Protein AF-A0ABD0P569-F1 (afdb_monomer)

Organism: Cirrhinus mrigala (NCBI:txid683832)

Secondary structure (DSSP, 8-state):
-HHHHHHHHHHHTT-----SSHHHHHHHHHHHHHHHHTHHHHHHHHHHHHHHS-S-GGGG---SS---HHHHHHHHHHHHHHHHHHHHTT--HHHHHHHHHHHHHIIIIITGGG-

Foldseek 3Di:
DLVLLLLLLCVLQVNDDDQPDPSSVVLNVLLVVVCVVCVVVLLVCLVVLVVPDDPASLVVLDDPPDDDVVVLSPSSNSLSSNSNVCVVVVHDCVNSSSSSVSSCCCCCPVVVVVD

Sequence (115 aa):
TLLLAEDYISFCSGIQQTPPSESAEAMRYLAKEMEQQHRTKFRSLSKEFLDTCGSDPSKELVGDGKMNWGRVVSIFTFTGVLASELLSRGDNSECSRRLAETIADYLGGEKQDWL

Mean predicted aligned error: 4.5 Å

Radius of gyration: 13.17 Å; Cα contacts (8 Å, |Δi|>4): 96; chains: 1; bounding box: 33×31×32 Å

Solvent-accessible surface area (backbone atoms only — not comparable to full-atom values): 6525 Å² total; per-residue (Å²): 97,41,73,52,36,48,49,44,36,41,45,47,63,68,52,88,71,81,63,92,41,72,69,42,45,51,47,54,50,54,19,49,53,54,37,64,78,41,43,72,58,52,57,49,48,39,51,54,46,63,74,66,35,69,102,59,63,55,83,73,74,74,76,98,76,83,84,52,71,68,56,53,38,48,52,52,28,49,50,23,52,38,38,35,50,39,50,74,73,71,51,62,74,63,60,53,48,49,46,16,49,42,52,21,47,47,48,61,54,82,35,38,96,78,107

pLDDT: mean 88.16, std 9.93, range [62.12, 98.44]

Nearest PDB structures (foldseek):
  6fbx-assembly1_A  TM=9.673E-01  e=3.210E-13  Danio rerio
  6h1n-assembly1_A  TM=9.175E-01  e=1.777E-12  Danio rerio
  4g35-assembly1_A  TM=8.307E-01  e=2.975E-03  Mus musculus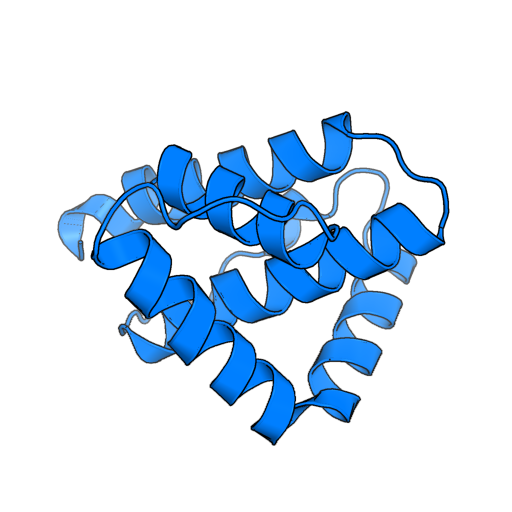
  6u63-assembly3_C  TM=7.304E-01  e=1.398E-03  Homo sapiens
  5tzp-assembly1_A  TM=7.621E-01  e=9.956E-03  Fowlpox virus strain NVSL

Structure (mmCIF, N/CA/C/O backbone):
data_AF-A0ABD0P569-F1
#
_entry.id   AF-A0ABD0P569-F1
#
loop_
_atom_site.group_PDB
_atom_site.id
_atom_site.type_symbol
_atom_site.label_atom_id
_atom_site.label_alt_id
_atom_site.label_comp_id
_atom_site.label_asym_id
_atom_site.label_entity_id
_atom_site.label_seq_id
_atom_site.pdbx_PDB_ins_code
_atom_site.Cartn_x
_atom_site.Cartn_y
_atom_site.Cartn_z
_atom_site.occupancy
_atom_site.B_iso_or_equiv
_atom_site.auth_seq_id
_atom_site.auth_comp_id
_atom_site.auth_asym_id
_atom_site.auth_atom_id
_atom_site.pdbx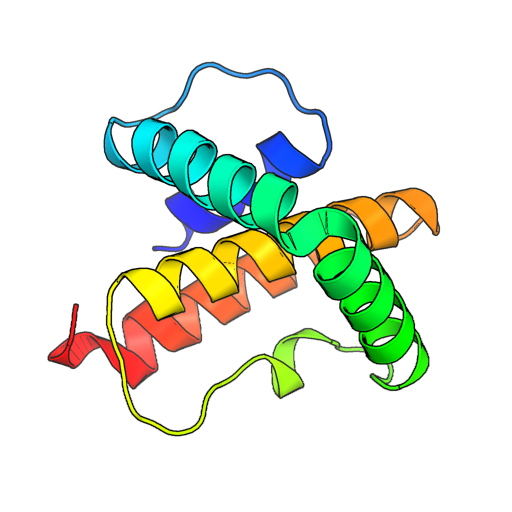_PDB_model_num
ATOM 1 N N . THR A 1 1 ? -10.398 5.554 3.016 1.00 89.94 1 THR A N 1
ATOM 2 C CA . THR A 1 1 ? -9.305 4.717 2.478 1.00 89.94 1 THR A CA 1
ATOM 3 C C . THR A 1 1 ? -8.383 5.474 1.540 1.00 89.94 1 THR A C 1
ATOM 5 O O . THR A 1 1 ? -7.193 5.484 1.812 1.00 89.94 1 THR A O 1
ATOM 8 N N . LEU A 1 2 ? -8.895 6.158 0.506 1.00 94.62 2 LEU A N 1
ATOM 9 C CA . LEU A 1 2 ? -8.065 6.886 -0.469 1.00 94.62 2 LEU A CA 1
ATOM 10 C C . LEU A 1 2 ? -7.064 7.869 0.164 1.00 94.62 2 LEU A C 1
ATOM 12 O O . LEU A 1 2 ? -5.867 7.718 -0.044 1.00 94.62 2 LEU A O 1
ATOM 16 N N . LEU A 1 3 ? -7.527 8.775 1.034 1.00 95.75 3 LEU A N 1
ATOM 17 C CA . LEU A 1 3 ? -6.655 9.749 1.716 1.00 95.75 3 LEU A CA 1
ATOM 18 C C . LEU A 1 3 ? -5.519 9.095 2.524 1.00 95.75 3 LEU A C 1
ATOM 20 O O . LEU A 1 3 ? -4.430 9.649 2.634 1.00 95.75 3 LEU A O 1
ATOM 24 N N . LEU A 1 4 ? -5.763 7.909 3.091 1.00 96.50 4 LEU A N 1
ATOM 25 C CA . LEU A 1 4 ? -4.750 7.161 3.836 1.00 96.50 4 LEU A CA 1
ATOM 26 C C . LEU A 1 4 ? -3.690 6.568 2.894 1.00 96.50 4 LEU A C 1
ATOM 28 O O . LEU A 1 4 ? -2.506 6.563 3.224 1.00 96.50 4 LEU A O 1
ATOM 32 N N . ALA A 1 5 ? -4.109 6.074 1.726 1.00 95.31 5 ALA A N 1
ATOM 33 C CA . ALA A 1 5 ? -3.209 5.548 0.704 1.00 95.31 5 ALA A CA 1
ATOM 34 C C . ALA A 1 5 ? -2.356 6.659 0.077 1.00 95.31 5 ALA A C 1
ATOM 36 O O . ALA A 1 5 ? -1.139 6.510 -0.018 1.00 95.31 5 ALA A O 1
ATOM 37 N N . GLU A 1 6 ? -2.968 7.794 -0.271 1.00 95.19 6 GLU A N 1
ATOM 38 C CA . GLU A 1 6 ? -2.263 8.974 -0.788 1.00 95.19 6 GLU A CA 1
ATOM 39 C C . GLU A 1 6 ? -1.229 9.503 0.210 1.00 95.19 6 GLU A C 1
ATOM 41 O O . GLU A 1 6 ? -0.093 9.798 -0.175 1.00 95.19 6 GLU A O 1
ATOM 46 N N . ASP A 1 7 ? -1.589 9.575 1.496 1.00 96.75 7 ASP A N 1
ATOM 47 C CA . ASP A 1 7 ? -0.662 9.975 2.551 1.00 96.75 7 ASP A CA 1
ATOM 48 C C . ASP A 1 7 ? 0.549 9.039 2.634 1.00 96.75 7 ASP A C 1
ATOM 50 O O . ASP A 1 7 ? 1.696 9.493 2.609 1.00 96.75 7 ASP A O 1
ATOM 54 N N . TYR A 1 8 ? 0.306 7.727 2.698 1.00 96.69 8 TYR A N 1
ATOM 55 C CA . TYR A 1 8 ? 1.379 6.751 2.860 1.00 96.69 8 TYR A CA 1
ATOM 56 C C . TYR A 1 8 ? 2.302 6.682 1.634 1.00 96.69 8 TYR A C 1
ATOM 58 O O . TYR A 1 8 ? 3.523 6.569 1.777 1.00 96.69 8 TYR A O 1
ATOM 66 N N . ILE A 1 9 ? 1.746 6.796 0.425 1.00 94.50 9 ILE A N 1
ATOM 67 C CA . ILE A 1 9 ? 2.515 6.842 -0.825 1.00 94.50 9 ILE A CA 1
ATOM 68 C C . ILE A 1 9 ? 3.356 8.122 -0.897 1.00 94.50 9 ILE A C 1
ATOM 70 O O . ILE A 1 9 ? 4.543 8.058 -1.230 1.00 94.50 9 ILE A O 1
ATOM 74 N N . SER A 1 10 ? 2.786 9.270 -0.521 1.00 93.50 10 SER A N 1
AT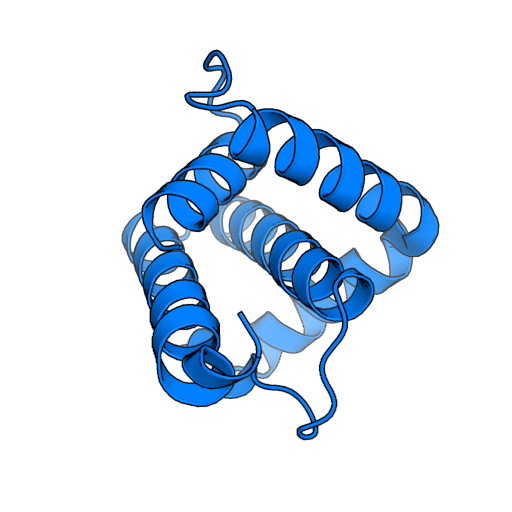OM 75 C CA . SER A 1 10 ? 3.511 10.546 -0.439 1.00 93.50 10 SER A CA 1
ATOM 76 C C . SER A 1 10 ? 4.681 10.454 0.540 1.00 93.50 10 SER A C 1
ATOM 78 O O . SER A 1 10 ? 5.812 10.819 0.208 1.00 93.50 10 SER A O 1
ATOM 80 N N . PHE A 1 11 ? 4.437 9.877 1.718 1.00 95.00 11 PHE A N 1
ATOM 81 C CA . PHE A 1 11 ? 5.460 9.614 2.725 1.00 95.00 11 PHE A CA 1
ATOM 82 C C . PHE A 1 11 ? 6.584 8.705 2.192 1.00 95.00 11 PHE A C 1
ATOM 84 O O . PHE A 1 11 ? 7.763 9.029 2.339 1.00 95.00 11 PHE A O 1
ATOM 91 N N . CYS A 1 12 ? 6.249 7.605 1.506 1.00 94.06 12 CYS A N 1
ATOM 92 C CA . CYS A 1 12 ? 7.234 6.707 0.884 1.00 94.06 12 CYS A CA 1
ATOM 93 C C . CYS A 1 12 ? 8.004 7.347 -0.283 1.00 94.06 12 CYS A C 1
ATOM 95 O O . CYS A 1 12 ? 9.124 6.935 -0.587 1.00 94.06 12 CYS A O 1
ATOM 97 N N . SER A 1 13 ? 7.434 8.376 -0.906 1.00 89.69 13 SER A N 1
ATOM 98 C CA . SER A 1 13 ? 8.068 9.155 -1.976 1.00 89.69 13 SER A CA 1
ATOM 99 C C . SER A 1 13 ? 9.015 10.243 -1.447 1.00 89.69 13 SER A C 1
ATOM 101 O O . SER A 1 13 ? 9.610 10.979 -2.229 1.00 89.69 13 SER A O 1
ATOM 103 N N . GLY A 1 14 ? 9.177 10.355 -0.122 1.00 88.31 14 GLY A N 1
ATOM 104 C CA . GLY A 1 14 ? 10.083 11.311 0.520 1.00 88.31 14 GLY A CA 1
ATOM 105 C C . GLY A 1 14 ? 9.450 12.659 0.871 1.00 88.31 14 GLY A C 1
ATOM 106 O O . GLY A 1 14 ? 10.164 13.557 1.320 1.00 88.31 14 GLY A O 1
ATOM 107 N N . ILE A 1 15 ? 8.131 12.816 0.713 1.00 89.19 15 ILE A N 1
ATOM 108 C CA . ILE A 1 15 ? 7.422 14.032 1.126 1.00 89.19 15 ILE A CA 1
ATOM 109 C C . ILE A 1 15 ? 7.349 14.062 2.655 1.00 89.19 15 ILE A C 1
ATOM 111 O O . ILE A 1 15 ? 6.742 13.197 3.291 1.00 89.19 15 ILE A O 1
ATOM 115 N N . GLN A 1 16 ? 7.971 15.077 3.253 1.00 89.06 16 GLN A N 1
ATOM 116 C CA . GLN A 1 16 ? 7.935 15.288 4.696 1.00 89.06 16 GLN A CA 1
ATOM 117 C C . GLN A 1 16 ? 6.735 16.159 5.070 1.00 89.06 16 GLN A C 1
ATOM 119 O O . GLN A 1 16 ? 6.733 17.365 4.844 1.00 89.06 16 GLN A O 1
ATOM 124 N N . GLN A 1 17 ? 5.721 15.534 5.663 1.00 90.31 17 GLN A N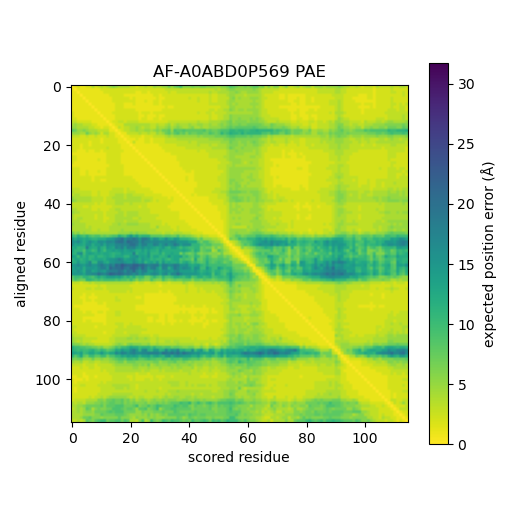 1
ATOM 125 C CA . GLN A 1 17 ? 4.541 16.206 6.205 1.00 90.31 17 GLN A CA 1
ATOM 126 C C . GLN A 1 17 ? 4.100 15.533 7.506 1.00 90.31 17 GLN A C 1
ATOM 128 O O . GLN A 1 17 ? 4.276 14.319 7.673 1.00 90.31 17 GLN A O 1
ATOM 133 N N . THR A 1 18 ? 3.512 16.301 8.424 1.00 94.50 18 THR A N 1
ATOM 134 C CA . THR A 1 18 ? 2.878 15.748 9.628 1.00 94.50 18 THR A CA 1
ATOM 135 C C . THR A 1 18 ? 1.750 14.793 9.228 1.00 94.50 18 THR A C 1
ATOM 137 O O . THR A 1 18 ? 1.039 15.099 8.266 1.00 94.50 18 THR A O 1
ATOM 140 N N . PRO A 1 19 ? 1.568 13.648 9.913 1.00 96.38 19 PRO A N 1
ATOM 141 C CA . PRO A 1 19 ? 0.449 12.761 9.625 1.00 96.38 19 PRO A CA 1
ATOM 142 C C . PRO A 1 19 ? -0.888 13.518 9.721 1.00 96.38 19 PRO A C 1
ATOM 144 O O . PRO A 1 19 ? -1.120 14.204 10.717 1.00 96.38 19 PRO A O 1
ATOM 147 N N . PRO A 1 20 ? -1.772 13.421 8.715 1.00 96.38 20 PRO A N 1
ATOM 148 C CA . PRO A 1 20 ? -3.045 14.145 8.702 1.00 96.38 20 PRO A CA 1
ATOM 149 C C . PRO A 1 20 ? -4.099 13.548 9.650 1.00 96.38 20 PRO A C 1
ATOM 151 O O . PRO A 1 20 ? -5.162 14.134 9.836 1.00 96.38 20 PRO A O 1
ATOM 154 N N . SER A 1 21 ? -3.844 12.365 10.217 1.00 97.69 21 SER A N 1
ATOM 155 C CA . SER A 1 21 ? -4.722 11.677 11.169 1.00 97.69 21 SER A CA 1
ATOM 156 C C . SER A 1 21 ? -3.947 10.636 11.982 1.00 97.69 21 SER A C 1
ATOM 158 O O . SER A 1 21 ? -2.868 10.205 11.572 1.00 97.69 21 SER A O 1
ATOM 160 N N . GLU A 1 22 ? -4.534 10.172 13.086 1.00 97.94 22 GLU A N 1
ATOM 161 C CA . GLU A 1 22 ? -4.005 9.063 13.895 1.00 97.94 22 GLU A CA 1
ATOM 162 C C . GLU A 1 22 ? -3.850 7.774 13.069 1.00 97.94 22 GLU A C 1
ATOM 164 O O . GLU A 1 22 ? -2.834 7.088 13.147 1.00 97.94 22 GLU A O 1
ATOM 169 N N . SER A 1 23 ? -4.813 7.470 12.190 1.00 97.38 23 SER A N 1
ATOM 170 C CA . SER A 1 23 ? -4.724 6.306 11.300 1.00 97.38 23 SER A CA 1
ATOM 171 C C . SER A 1 23 ? -3.557 6.412 10.315 1.00 97.38 23 SER A C 1
ATOM 173 O O . SER A 1 23 ? -2.923 5.403 10.008 1.00 97.38 23 SER A O 1
ATOM 175 N N . ALA A 1 24 ? -3.251 7.621 9.833 1.00 97.69 24 ALA A N 1
ATOM 176 C CA . ALA A 1 24 ? -2.095 7.864 8.973 1.00 97.69 24 ALA A CA 1
ATOM 177 C C . ALA A 1 24 ? -0.777 7.667 9.724 1.00 97.69 24 ALA A C 1
ATOM 179 O O . ALA A 1 24 ? 0.133 7.021 9.207 1.00 97.69 24 ALA A O 1
ATOM 180 N N . GLU A 1 25 ? -0.687 8.150 10.962 1.00 98.12 25 GLU A N 1
ATOM 181 C CA . GLU A 1 25 ? 0.472 7.912 11.822 1.00 98.12 25 GLU A CA 1
ATOM 182 C C . GLU A 1 25 ? 0.693 6.412 12.072 1.00 98.12 25 GLU A C 1
ATOM 184 O O . GLU A 1 25 ? 1.786 5.896 11.820 1.00 98.12 25 GLU A O 1
ATOM 189 N N . ALA A 1 26 ? -0.362 5.694 12.468 1.00 98.25 26 ALA A N 1
ATOM 190 C CA . ALA A 1 26 ? -0.309 4.257 12.709 1.00 98.25 26 ALA A CA 1
ATOM 191 C C . ALA A 1 26 ? 0.097 3.474 11.452 1.00 98.25 26 ALA A C 1
ATOM 193 O O . ALA A 1 26 ? 0.960 2.597 11.519 1.00 98.25 26 ALA A O 1
ATOM 194 N N . MET A 1 27 ? -0.475 3.809 10.289 1.00 98.12 27 MET A N 1
ATOM 195 C CA . MET A 1 27 ? -0.139 3.140 9.032 1.00 98.12 27 MET A CA 1
ATOM 196 C C . MET A 1 27 ? 1.315 3.392 8.629 1.00 98.12 27 MET A C 1
ATOM 198 O O . MET A 1 27 ? 2.018 2.447 8.273 1.00 98.12 27 MET A O 1
ATOM 202 N N . ARG A 1 28 ? 1.802 4.639 8.738 1.00 98.06 28 ARG A N 1
ATOM 203 C CA . ARG A 1 28 ? 3.210 4.966 8.466 1.00 98.06 28 ARG A CA 1
ATOM 204 C C . ARG A 1 28 ? 4.157 4.142 9.331 1.00 98.06 28 ARG A C 1
ATOM 206 O O . ARG A 1 28 ? 5.141 3.622 8.809 1.00 98.06 28 ARG A O 1
ATOM 213 N N . TYR A 1 29 ? 3.851 4.008 10.620 1.00 98.19 29 TYR A N 1
ATOM 214 C CA . TYR A 1 29 ? 4.649 3.225 11.557 1.00 98.19 29 TYR A CA 1
ATOM 215 C C . TYR A 1 29 ? 4.626 1.726 11.223 1.00 98.19 29 TYR A C 1
ATOM 217 O O . TYR A 1 29 ? 5.669 1.146 10.921 1.00 98.19 29 TYR A O 1
ATOM 225 N N . LEU A 1 30 ? 3.439 1.111 11.210 1.00 98.44 30 LEU A N 1
ATOM 226 C CA . LEU A 1 30 ? 3.272 -0.338 11.046 1.00 98.44 30 LEU A CA 1
ATOM 227 C C . LEU A 1 30 ? 3.780 -0.830 9.689 1.00 98.44 30 LEU A C 1
ATOM 229 O O . LEU A 1 30 ? 4.437 -1.868 9.597 1.00 98.44 30 LEU A O 1
ATOM 233 N N . ALA A 1 31 ? 3.506 -0.080 8.621 1.00 97.81 31 ALA A N 1
ATOM 234 C CA . ALA A 1 31 ? 3.919 -0.481 7.287 1.00 97.81 31 ALA A CA 1
ATOM 235 C C . ALA A 1 31 ? 5.440 -0.361 7.094 1.00 97.81 31 ALA A C 1
ATOM 237 O O . ALA A 1 31 ? 6.023 -1.213 6.416 1.00 97.81 31 ALA A O 1
ATOM 238 N N . LYS A 1 32 ? 6.101 0.623 7.730 1.00 97.62 32 LYS A N 1
ATOM 239 C CA . LYS A 1 32 ? 7.572 0.729 7.738 1.00 97.62 32 LYS A CA 1
ATOM 240 C C . LYS A 1 32 ? 8.235 -0.309 8.625 1.00 97.62 32 LYS A C 1
ATOM 242 O O . LYS A 1 32 ? 9.280 -0.832 8.244 1.00 97.62 32 LYS A O 1
ATOM 247 N N . GLU A 1 33 ? 7.632 -0.643 9.760 1.00 98.25 33 GLU A N 1
ATOM 248 C CA . GLU A 1 33 ? 8.096 -1.747 10.597 1.00 98.25 33 GLU A CA 1
ATOM 249 C C . GLU A 1 33 ? 8.076 -3.066 9.807 1.00 98.25 33 GLU A C 1
ATOM 251 O O . GLU A 1 33 ? 9.089 -3.766 9.730 1.00 98.25 33 GLU A O 1
ATOM 256 N N . MET A 1 34 ? 6.963 -3.364 9.129 1.00 98.00 34 MET A N 1
ATOM 257 C CA . MET A 1 34 ? 6.843 -4.547 8.275 1.00 98.00 34 MET A CA 1
ATOM 258 C C . MET A 1 34 ? 7.835 -4.522 7.100 1.00 98.00 34 MET A C 1
ATOM 260 O O . MET A 1 34 ? 8.464 -5.541 6.799 1.00 98.00 34 MET A O 1
ATOM 264 N N . GLU A 1 35 ? 8.022 -3.363 6.454 1.00 97.44 35 GLU A N 1
ATOM 265 C CA . GLU A 1 35 ? 9.039 -3.191 5.410 1.00 97.44 35 GLU A CA 1
ATOM 266 C C . GLU A 1 35 ? 10.429 -3.531 5.952 1.00 97.44 35 GLU A C 1
ATOM 268 O O . GLU A 1 35 ? 11.171 -4.279 5.324 1.00 97.44 35 GLU A O 1
ATOM 273 N N . GLN A 1 36 ? 10.781 -3.023 7.134 1.00 97.44 36 GLN A N 1
ATOM 274 C CA . GLN A 1 36 ? 12.088 -3.235 7.745 1.00 97.44 36 GLN A CA 1
ATOM 275 C C . GLN A 1 36 ? 12.334 -4.714 8.070 1.00 97.44 36 GLN A C 1
ATOM 277 O O . GLN A 1 36 ? 13.421 -5.224 7.788 1.00 97.44 36 GLN A O 1
ATOM 282 N N . GLN A 1 37 ? 11.326 -5.419 8.590 1.00 97.19 37 GLN A N 1
ATOM 283 C CA . GLN A 1 37 ? 11.404 -6.853 8.900 1.00 97.19 37 GLN A CA 1
ATOM 284 C C . GLN A 1 37 ? 11.613 -7.727 7.651 1.00 97.19 37 GLN A C 1
ATOM 286 O O . GLN A 1 37 ? 12.208 -8.807 7.728 1.00 97.19 37 GLN A O 1
ATOM 291 N N . HIS A 1 38 ? 11.141 -7.280 6.484 1.00 95.31 38 HIS A N 1
ATOM 292 C CA . HIS A 1 38 ? 11.155 -8.064 5.245 1.00 95.31 38 HIS A CA 1
ATOM 293 C C . HIS A 1 38 ? 11.759 -7.312 4.049 1.00 95.31 38 HIS A C 1
ATOM 295 O O . HIS A 1 38 ? 11.441 -7.609 2.895 1.00 95.31 38 HIS A O 1
ATOM 301 N N . ARG A 1 39 ? 12.685 -6.381 4.309 1.00 94.25 39 ARG A N 1
ATOM 302 C CA . ARG A 1 39 ? 13.174 -5.387 3.336 1.00 94.25 39 ARG A CA 1
ATOM 303 C C . ARG A 1 39 ? 13.642 -5.987 2.016 1.00 94.25 39 ARG A C 1
ATOM 305 O O . ARG A 1 39 ? 13.245 -5.534 0.945 1.00 94.25 39 ARG A O 1
ATOM 312 N N . THR A 1 40 ? 14.475 -7.023 2.081 1.00 95.19 40 THR A N 1
ATOM 313 C CA . THR A 1 40 ? 15.016 -7.683 0.883 1.00 95.19 40 THR A CA 1
ATOM 314 C C . THR A 1 40 ? 13.917 -8.348 0.058 1.00 95.19 40 THR A C 1
ATOM 316 O O . THR A 1 40 ? 13.960 -8.281 -1.167 1.00 95.19 40 THR A O 1
ATOM 319 N N . LYS A 1 41 ? 12.912 -8.947 0.714 1.00 94.62 41 LYS A N 1
ATOM 320 C CA . LYS A 1 41 ? 11.792 -9.612 0.035 1.00 94.62 41 LYS A CA 1
ATOM 321 C C . LYS A 1 41 ? 10.914 -8.595 -0.679 1.00 94.62 41 LYS A C 1
ATOM 323 O O . LYS A 1 41 ? 10.696 -8.747 -1.873 1.00 94.62 41 LYS A O 1
ATOM 328 N N . PHE A 1 42 ? 10.486 -7.537 0.011 1.00 94.50 42 PHE A N 1
ATOM 329 C CA . PHE A 1 42 ? 9.663 -6.494 -0.605 1.00 94.50 42 PHE A CA 1
ATOM 330 C C . PHE A 1 42 ? 10.368 -5.819 -1.781 1.00 94.50 42 PHE A C 1
ATOM 332 O O . PHE A 1 42 ? 9.751 -5.633 -2.822 1.00 94.50 42 PHE A O 1
ATOM 339 N N . ARG A 1 43 ? 11.670 -5.529 -1.657 1.00 93.94 43 ARG A N 1
ATOM 340 C CA . ARG A 1 43 ? 12.456 -4.952 -2.756 1.00 93.94 43 ARG A CA 1
ATOM 341 C C . ARG A 1 43 ? 12.606 -5.898 -3.950 1.00 93.94 43 ARG A C 1
ATOM 343 O O . ARG A 1 43 ? 12.643 -5.445 -5.088 1.00 93.94 43 ARG A O 1
ATOM 350 N N . SER A 1 44 ? 12.766 -7.198 -3.704 1.00 94.31 44 SER A N 1
ATOM 351 C CA . SER A 1 44 ? 12.832 -8.187 -4.786 1.00 94.31 44 SER A CA 1
ATOM 352 C C . SER A 1 44 ? 11.486 -8.289 -5.497 1.00 94.31 44 SER A C 1
ATOM 354 O O . SER A 1 44 ? 11.437 -8.182 -6.718 1.00 94.31 44 SER A O 1
ATOM 356 N N . LEU A 1 45 ? 10.404 -8.415 -4.721 1.00 92.38 45 LEU A N 1
ATOM 357 C CA . LEU A 1 45 ? 9.040 -8.502 -5.232 1.00 92.38 45 LEU A CA 1
ATOM 358 C C . LEU A 1 45 ? 8.650 -7.253 -6.017 1.00 92.38 45 LEU A C 1
ATOM 360 O O . LEU A 1 45 ? 8.044 -7.385 -7.066 1.00 92.38 45 LEU A O 1
ATOM 364 N N . SER A 1 46 ? 9.010 -6.050 -5.559 1.00 91.69 46 SER A N 1
ATOM 365 C CA . SER A 1 46 ? 8.646 -4.816 -6.263 1.00 91.69 46 SER A CA 1
ATOM 366 C C . SER A 1 46 ? 9.302 -4.735 -7.637 1.00 91.69 46 SER A C 1
ATOM 368 O O . SER A 1 46 ? 8.664 -4.323 -8.597 1.00 91.69 46 SER A O 1
ATOM 370 N N . LYS A 1 47 ? 10.564 -5.160 -7.751 1.00 91.19 47 LYS A N 1
ATOM 371 C CA . LYS A 1 47 ? 11.270 -5.202 -9.034 1.00 91.19 47 LYS A CA 1
ATOM 372 C C . LYS A 1 47 ? 10.666 -6.233 -9.971 1.00 91.19 47 LYS A C 1
ATOM 374 O O . LYS A 1 47 ? 10.290 -5.876 -11.075 1.00 91.19 47 LYS A O 1
ATOM 379 N N . GLU A 1 48 ? 10.518 -7.471 -9.502 1.00 90.44 48 GLU A N 1
ATOM 380 C CA . GLU A 1 48 ? 9.913 -8.555 -10.282 1.00 90.44 48 GLU A CA 1
ATOM 381 C C . GLU A 1 48 ? 8.500 -8.187 -10.746 1.00 90.44 48 GLU A C 1
ATOM 383 O O . GLU A 1 48 ? 8.151 -8.383 -11.908 1.00 90.44 48 GLU A O 1
ATOM 388 N N . PHE A 1 49 ? 7.712 -7.580 -9.859 1.00 88.19 49 PHE A N 1
ATOM 389 C CA . PHE A 1 49 ? 6.366 -7.120 -10.158 1.00 88.19 49 PHE A CA 1
ATOM 390 C C . PHE A 1 49 ? 6.350 -6.033 -11.226 1.00 88.19 49 PHE A C 1
ATOM 392 O O . PHE A 1 49 ? 5.570 -6.144 -12.157 1.00 88.19 49 PHE A O 1
ATOM 399 N N . LEU A 1 50 ? 7.212 -5.015 -11.138 1.00 86.12 50 LEU A N 1
ATOM 400 C CA . LEU A 1 50 ? 7.292 -3.957 -12.153 1.00 86.12 50 LEU A CA 1
ATOM 401 C C . LEU A 1 50 ? 7.891 -4.431 -13.481 1.00 86.12 50 LEU A C 1
ATOM 403 O O . LEU A 1 50 ? 7.616 -3.832 -14.514 1.00 86.12 50 LEU A O 1
ATOM 407 N N . ASP A 1 51 ? 8.717 -5.473 -13.461 1.00 86.31 51 ASP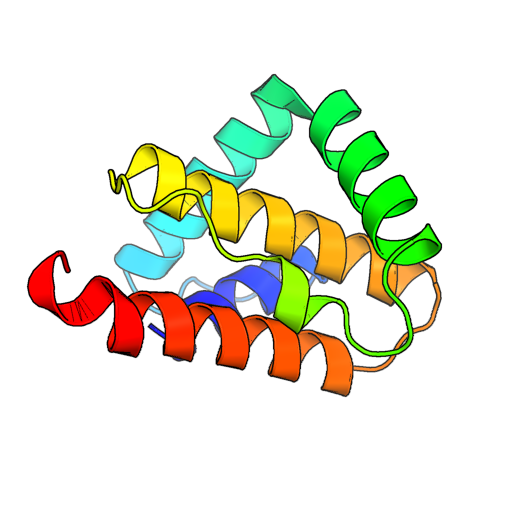 A N 1
ATOM 408 C CA . ASP A 1 51 ? 9.299 -6.054 -14.672 1.00 86.31 51 ASP A CA 1
ATOM 409 C C . ASP A 1 51 ? 8.307 -7.008 -15.375 1.00 86.31 51 ASP A C 1
ATOM 411 O O . ASP A 1 51 ? 8.413 -7.232 -16.580 1.00 86.31 51 ASP A O 1
ATOM 415 N N . THR A 1 52 ? 7.337 -7.556 -14.630 1.00 82.44 52 THR A N 1
ATOM 416 C CA . THR A 1 52 ? 6.324 -8.508 -15.127 1.00 82.44 52 THR A CA 1
ATOM 417 C C . THR A 1 52 ? 4.984 -7.841 -15.431 1.00 82.44 52 THR A C 1
ATOM 419 O O . THR A 1 52 ? 4.323 -8.189 -16.410 1.00 82.44 52 THR A O 1
ATOM 422 N N . CYS A 1 53 ? 4.563 -6.886 -14.601 1.00 69.81 53 CYS A N 1
ATOM 423 C CA . CYS A 1 53 ? 3.382 -6.083 -14.865 1.00 69.81 53 CYS A CA 1
ATOM 424 C C . CYS A 1 53 ? 3.647 -5.243 -16.108 1.00 69.81 53 CYS A C 1
ATOM 426 O O . CYS A 1 53 ? 4.686 -4.601 -16.230 1.00 69.81 53 CYS A O 1
ATOM 428 N N . GLY A 1 54 ? 2.695 -5.248 -17.039 1.00 64.50 54 GLY A N 1
ATOM 429 C CA . GLY A 1 54 ? 2.716 -4.329 -18.171 1.00 64.50 54 GLY A CA 1
ATOM 430 C C . GLY A 1 54 ? 2.546 -2.874 -17.716 1.00 64.50 54 GLY A C 1
ATOM 431 O O . GLY A 1 54 ? 2.980 -2.456 -16.650 1.00 64.50 54 GLY A O 1
ATOM 432 N N . SER A 1 55 ? 1.837 -2.070 -18.499 1.00 65.06 55 SER A N 1
ATOM 433 C CA . SER A 1 55 ? 1.691 -0.633 -18.227 1.00 65.06 55 SER A CA 1
ATOM 434 C C . SER A 1 55 ? 0.885 -0.264 -16.968 1.00 65.06 55 SER A C 1
ATOM 436 O O . SER A 1 55 ? 0.702 0.924 -16.717 1.00 65.06 55 SER A O 1
ATOM 438 N N . ASP A 1 56 ? 0.322 -1.228 -16.231 1.00 65.19 56 ASP A N 1
ATOM 439 C CA . ASP A 1 56 ? -0.576 -0.951 -15.103 1.00 65.19 56 ASP A CA 1
ATOM 440 C C . ASP A 1 56 ? -0.428 -1.971 -13.955 1.00 65.19 56 ASP A C 1
ATOM 442 O O . ASP A 1 56 ? -1.149 -2.973 -13.915 1.00 65.19 56 ASP A O 1
ATOM 446 N N . PRO A 1 57 ? 0.511 -1.735 -13.019 1.00 63.88 57 PRO A N 1
ATOM 447 C CA . PRO A 1 57 ? 0.789 -2.633 -11.898 1.00 63.88 57 PRO A CA 1
ATOM 448 C C . PRO A 1 57 ? -0.367 -2.743 -10.896 1.00 63.88 57 PRO A C 1
ATOM 450 O O . PRO A 1 57 ? -0.371 -3.610 -10.032 1.00 63.88 57 PRO A O 1
ATOM 453 N N . SER A 1 58 ? -1.363 -1.864 -10.961 1.00 63.59 58 SER A N 1
ATOM 454 C CA . SER A 1 58 ? -2.406 -1.818 -9.944 1.00 63.59 58 SER A CA 1
ATOM 455 C C . SER A 1 58 ? -3.409 -2.983 -10.058 1.00 63.59 58 SER A C 1
ATOM 457 O O . SER A 1 58 ? -3.957 -3.448 -9.062 1.00 63.59 58 SER A O 1
ATOM 459 N N . LYS A 1 59 ? -3.570 -3.552 -11.256 1.00 62.12 59 LYS A N 1
ATOM 460 C CA . LYS A 1 59 ? -4.537 -4.629 -11.538 1.00 62.12 59 LYS A CA 1
ATOM 461 C C . LYS A 1 59 ? -4.203 -5.977 -10.898 1.00 62.12 59 LYS A C 1
ATOM 463 O O . LYS A 1 59 ? -5.095 -6.799 -10.724 1.00 62.12 59 LYS A O 1
ATOM 468 N N . GLU A 1 60 ? -2.943 -6.195 -10.537 1.00 66.62 60 GLU A N 1
ATOM 469 C CA . GLU A 1 60 ? -2.437 -7.474 -10.019 1.00 66.62 60 GLU A CA 1
ATOM 470 C C . GLU A 1 60 ? -2.276 -7.468 -8.482 1.00 66.62 60 GLU A C 1
ATOM 472 O O . GLU A 1 60 ? -1.802 -8.436 -7.892 1.00 66.62 60 GLU A O 1
ATOM 477 N N . LEU A 1 61 ? -2.654 -6.377 -7.799 1.00 66.12 61 LEU A N 1
ATOM 478 C CA . LEU A 1 61 ? -2.354 -6.159 -6.374 1.00 66.12 61 LEU A CA 1
ATOM 479 C C . LEU A 1 61 ? -3.346 -6.838 -5.394 1.00 66.12 61 LEU A C 1
ATOM 481 O O . LEU A 1 61 ? -3.261 -6.637 -4.180 1.00 66.12 61 LEU A O 1
ATOM 485 N N . VAL A 1 62 ? -4.302 -7.625 -5.898 1.00 65.69 62 VAL A N 1
ATOM 486 C CA . VAL A 1 62 ? -5.459 -8.136 -5.139 1.00 65.69 62 VAL A CA 1
ATOM 487 C C . VAL A 1 62 ? -5.237 -9.571 -4.625 1.00 65.69 62 VAL A C 1
ATOM 489 O O . VAL A 1 62 ? -4.706 -10.430 -5.321 1.00 65.69 62 VAL A O 1
ATOM 492 N N . GLY A 1 63 ? -5.627 -9.840 -3.370 1.00 65.50 63 GLY A N 1
ATOM 493 C CA . GLY A 1 63 ? -5.315 -11.086 -2.649 1.00 65.50 63 GLY A CA 1
ATOM 494 C C . GLY A 1 63 ? -6.368 -12.207 -2.724 1.00 65.50 63 GLY A C 1
ATOM 495 O O . GLY A 1 63 ? -7.494 -12.012 -3.165 1.00 65.50 63 GLY A O 1
ATOM 496 N N . ASP A 1 64 ? -6.017 -13.380 -2.179 1.00 68.62 64 ASP A N 1
ATOM 497 C CA . ASP A 1 64 ? -6.765 -14.663 -2.218 1.00 68.62 64 ASP A CA 1
ATOM 498 C C . ASP A 1 64 ? -8.151 -14.709 -1.515 1.00 68.62 64 ASP A C 1
ATOM 500 O O . ASP A 1 64 ? -8.726 -15.783 -1.328 1.00 68.62 64 ASP A O 1
ATOM 504 N N . GLY A 1 65 ? -8.686 -13.567 -1.076 1.00 66.38 65 GLY A N 1
AT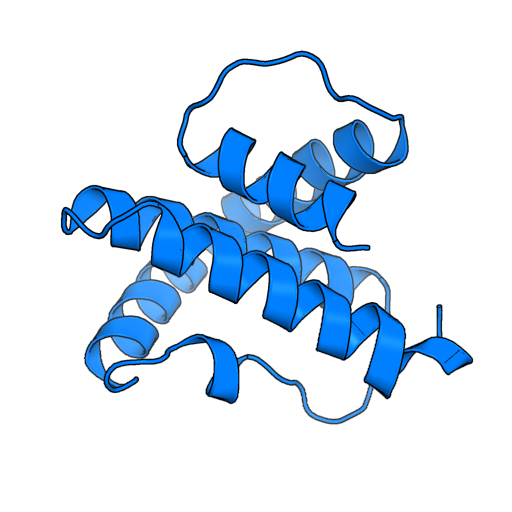OM 505 C CA . GLY A 1 65 ? -10.006 -13.460 -0.449 1.00 66.38 65 GLY A CA 1
ATOM 506 C C . GLY A 1 65 ? -10.035 -13.455 1.084 1.00 66.38 65 GLY A C 1
ATOM 507 O O . GLY A 1 65 ? -10.981 -12.893 1.639 1.00 66.38 65 GLY A O 1
ATOM 508 N N . LYS A 1 66 ? -9.020 -13.975 1.794 1.00 77.88 66 LYS A N 1
ATOM 509 C CA . LYS A 1 66 ? -8.951 -13.865 3.270 1.00 77.88 66 LYS A CA 1
ATOM 510 C C . LYS A 1 66 ? -8.401 -12.501 3.690 1.00 77.88 66 LYS A C 1
ATOM 512 O O . LYS A 1 66 ? -7.380 -12.064 3.163 1.00 77.88 66 LYS A O 1
ATOM 517 N N . MET A 1 67 ? -9.020 -11.846 4.673 1.00 84.12 67 MET A N 1
ATOM 518 C CA . MET A 1 67 ? -8.593 -10.516 5.121 1.00 84.12 67 MET A CA 1
ATOM 519 C C . MET A 1 67 ? -8.344 -10.457 6.632 1.00 84.12 67 MET A C 1
ATOM 521 O O . MET A 1 67 ? -9.067 -11.054 7.427 1.00 84.12 67 MET A O 1
ATOM 525 N N . ASN A 1 68 ? -7.269 -9.766 7.010 1.00 90.00 68 ASN A N 1
ATOM 526 C CA . ASN A 1 68 ? -6.954 -9.344 8.373 1.00 90.00 68 ASN A CA 1
ATOM 527 C C . ASN A 1 68 ? -6.125 -8.047 8.312 1.00 90.00 68 ASN A C 1
ATOM 529 O O . ASN A 1 68 ? -5.586 -7.711 7.256 1.00 90.00 68 ASN A O 1
ATOM 533 N N . TRP A 1 69 ? -5.967 -7.343 9.437 1.00 93.12 69 TRP A N 1
ATOM 534 C CA . TRP A 1 69 ? -5.202 -6.089 9.471 1.00 93.12 69 TRP A CA 1
ATOM 535 C C . TRP A 1 69 ? -3.737 -6.247 9.055 1.00 93.12 69 TRP A C 1
ATOM 537 O O . TRP A 1 69 ? -3.202 -5.360 8.403 1.00 93.12 69 TRP A O 1
ATOM 547 N N . GLY A 1 70 ? -3.100 -7.389 9.333 1.00 92.62 70 GLY A N 1
ATOM 548 C CA . GLY A 1 70 ? -1.744 -7.666 8.848 1.00 92.62 70 GLY A CA 1
ATOM 549 C C . GLY A 1 70 ? -1.657 -7.708 7.318 1.00 92.62 70 GLY A C 1
ATOM 550 O O . GLY A 1 70 ? -0.704 -7.193 6.740 1.00 92.62 70 GLY A O 1
ATOM 551 N N . ARG A 1 71 ? -2.680 -8.249 6.642 1.00 90.50 71 ARG A N 1
ATOM 552 C CA . ARG A 1 71 ? -2.777 -8.229 5.175 1.00 90.50 71 ARG A CA 1
ATOM 553 C C . ARG A 1 71 ? -3.010 -6.818 4.642 1.00 90.50 71 ARG A C 1
ATOM 555 O O . ARG A 1 71 ? -2.338 -6.437 3.689 1.00 90.50 71 ARG A O 1
ATOM 562 N N . VAL A 1 72 ? -3.868 -6.025 5.288 1.00 92.06 72 VAL A N 1
ATOM 563 C CA . VAL A 1 72 ? -4.029 -4.597 4.957 1.00 92.06 72 VAL A CA 1
ATOM 564 C C . VAL A 1 72 ? -2.687 -3.873 5.067 1.00 92.06 72 VAL A C 1
ATOM 566 O O . VAL A 1 72 ? -2.253 -3.260 4.098 1.00 92.06 72 VAL A O 1
ATOM 569 N N . VAL A 1 73 ? -1.974 -4.017 6.188 1.00 95.12 73 VAL A N 1
ATOM 570 C CA . VAL A 1 73 ? -0.645 -3.410 6.366 1.00 95.12 73 VAL A CA 1
ATOM 571 C C . VAL A 1 73 ? 0.319 -3.875 5.271 1.00 95.12 73 VAL A C 1
ATOM 573 O O . VAL A 1 73 ? 1.001 -3.040 4.691 1.00 95.12 73 VAL A O 1
ATOM 576 N N . SER A 1 74 ? 0.320 -5.160 4.898 1.00 93.56 74 SER A N 1
ATOM 577 C CA . SER A 1 74 ? 1.190 -5.664 3.824 1.00 93.56 74 SER A CA 1
ATOM 578 C C . SER A 1 74 ? 0.901 -5.056 2.446 1.00 93.56 74 SER A C 1
ATOM 580 O O . SER A 1 74 ? 1.840 -4.818 1.686 1.00 93.56 74 SER A O 1
ATOM 582 N N . ILE A 1 75 ? -0.368 -4.744 2.144 1.00 92.38 75 ILE A N 1
ATOM 583 C CA . ILE A 1 75 ? -0.774 -4.051 0.910 1.00 92.38 75 ILE A CA 1
ATOM 584 C C . ILE A 1 75 ? -0.193 -2.635 0.900 1.00 92.38 75 ILE A C 1
ATOM 586 O O . ILE A 1 75 ? 0.422 -2.224 -0.087 1.00 92.38 75 ILE A O 1
ATOM 590 N N . PHE A 1 76 ? -0.331 -1.907 2.013 1.00 95.25 76 PHE A N 1
ATOM 591 C CA . PHE A 1 76 ? 0.265 -0.581 2.157 1.00 95.25 76 PHE A CA 1
ATOM 592 C C . PHE A 1 76 ? 1.789 -0.655 2.053 1.00 95.25 76 PHE A C 1
ATOM 594 O O . PHE A 1 76 ? 2.365 0.054 1.231 1.00 95.25 76 PHE A O 1
ATOM 601 N N . THR A 1 77 ? 2.444 -1.555 2.794 1.00 96.25 77 THR A N 1
ATOM 602 C CA . THR A 1 77 ? 3.898 -1.761 2.741 1.00 96.25 77 THR A CA 1
ATOM 603 C C . THR A 1 77 ? 4.381 -1.986 1.314 1.00 96.25 77 THR A C 1
ATOM 605 O O . THR A 1 77 ? 5.267 -1.266 0.854 1.00 96.25 77 THR A O 1
ATOM 608 N N . PHE A 1 78 ? 3.787 -2.941 0.594 1.00 94.12 78 PHE A N 1
ATOM 609 C CA . PHE A 1 78 ? 4.201 -3.250 -0.770 1.00 94.12 78 PHE A CA 1
ATOM 610 C C . PHE A 1 78 ? 3.994 -2.066 -1.716 1.00 94.12 78 PHE A C 1
ATOM 612 O O . PHE A 1 78 ? 4.888 -1.738 -2.493 1.00 94.12 78 PHE A O 1
ATOM 619 N N . THR A 1 79 ? 2.870 -1.362 -1.592 1.00 93.06 79 THR A N 1
ATOM 620 C CA . THR A 1 79 ? 2.568 -0.204 -2.442 1.00 93.06 79 THR A CA 1
ATOM 621 C C . THR A 1 79 ? 3.503 0.972 -2.179 1.00 93.06 79 THR A C 1
ATOM 623 O O . THR A 1 79 ? 3.916 1.651 -3.115 1.00 93.06 79 THR A O 1
ATOM 626 N N . GLY A 1 80 ? 3.912 1.184 -0.927 1.00 94.44 80 GLY A N 1
ATOM 627 C CA . GLY A 1 80 ? 4.942 2.166 -0.596 1.00 94.44 80 GLY A CA 1
ATOM 628 C C . GLY A 1 80 ? 6.285 1.845 -1.253 1.00 94.44 80 GLY A C 1
ATOM 629 O O . GLY A 1 80 ? 6.917 2.734 -1.817 1.00 94.44 80 GLY A O 1
ATOM 630 N N . VAL A 1 81 ? 6.693 0.571 -1.243 1.00 94.69 81 VAL A N 1
ATOM 631 C CA . VAL A 1 81 ? 7.926 0.123 -1.913 1.00 94.69 81 VAL A CA 1
ATOM 632 C C . VAL A 1 81 ? 7.816 0.270 -3.434 1.00 94.69 81 VAL A C 1
ATOM 634 O O . VAL A 1 81 ? 8.771 0.724 -4.063 1.00 94.69 81 VAL A O 1
ATOM 637 N N . LEU A 1 82 ? 6.657 -0.050 -4.023 1.00 91.94 82 LEU A N 1
ATOM 638 C CA . LEU A 1 82 ? 6.390 0.176 -5.447 1.00 91.94 82 LEU A CA 1
ATOM 639 C C . LEU A 1 82 ? 6.484 1.658 -5.811 1.00 91.94 82 LEU A C 1
ATOM 641 O O . LEU A 1 82 ? 7.160 1.991 -6.777 1.00 91.94 82 LEU A O 1
ATOM 645 N N . ALA A 1 83 ? 5.870 2.546 -5.028 1.00 90.88 83 ALA A N 1
ATOM 646 C CA . ALA A 1 83 ? 5.929 3.984 -5.268 1.00 90.88 83 ALA A CA 1
ATOM 647 C C . ALA A 1 83 ? 7.371 4.517 -5.225 1.00 90.88 83 ALA A C 1
ATOM 649 O O . ALA A 1 83 ? 7.780 5.263 -6.114 1.00 90.88 83 ALA A O 1
ATOM 650 N N . SER A 1 84 ? 8.172 4.093 -4.239 1.00 91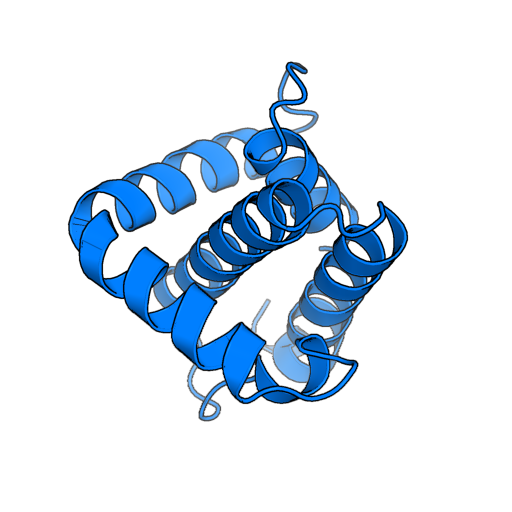.50 84 SER A N 1
ATOM 651 C CA . SER A 1 84 ? 9.589 4.469 -4.166 1.00 91.50 84 SER A CA 1
ATOM 652 C C . SER A 1 84 ? 10.403 3.931 -5.353 1.00 91.50 84 SER A C 1
ATOM 654 O O . SER A 1 84 ? 11.272 4.634 -5.868 1.00 91.50 84 SER A O 1
ATOM 656 N N . GLU A 1 85 ? 10.144 2.697 -5.801 1.00 90.56 85 GLU A N 1
ATOM 657 C CA . GLU A 1 85 ? 10.839 2.092 -6.946 1.00 90.56 85 GLU A CA 1
ATOM 658 C C . GLU A 1 85 ? 10.434 2.768 -8.269 1.00 90.56 85 GLU A C 1
ATOM 660 O O . GLU A 1 85 ? 11.312 3.110 -9.058 1.00 90.56 85 GLU A O 1
ATOM 665 N N . LEU A 1 86 ? 9.147 3.051 -8.484 1.00 87.69 86 LEU A N 1
ATOM 666 C CA . LEU A 1 86 ? 8.644 3.807 -9.639 1.00 87.69 86 LEU A CA 1
ATOM 667 C C . LEU A 1 86 ? 9.273 5.201 -9.712 1.00 87.69 86 LEU A C 1
ATOM 669 O O . LEU A 1 86 ? 9.815 5.582 -10.750 1.00 87.69 86 LEU A O 1
ATOM 673 N N . LEU A 1 87 ? 9.318 5.920 -8.586 1.00 87.12 87 LEU A N 1
ATOM 674 C CA . LEU A 1 87 ? 9.990 7.217 -8.511 1.00 87.12 87 LEU A CA 1
ATOM 675 C C . LEU A 1 87 ? 11.477 7.104 -8.886 1.00 87.12 87 LEU A C 1
ATOM 677 O O . LEU A 1 87 ? 12.003 7.946 -9.611 1.00 87.12 87 LEU A O 1
ATOM 681 N N . SER A 1 88 ? 12.154 6.038 -8.446 1.00 88.19 88 SER A N 1
ATOM 682 C CA . SER A 1 88 ? 13.562 5.798 -8.791 1.00 88.19 88 SER A CA 1
ATOM 683 C C . SER A 1 88 ? 13.788 5.466 -10.273 1.00 88.19 88 SER A C 1
ATOM 685 O O . SER A 1 88 ? 14.864 5.745 -10.800 1.00 88.19 88 SER A O 1
ATOM 687 N N . ARG A 1 89 ? 12.772 4.917 -10.955 1.00 86.81 89 ARG A N 1
ATOM 688 C CA . ARG A 1 89 ? 12.765 4.645 -12.403 1.00 86.81 89 ARG A CA 1
ATOM 689 C C . ARG A 1 89 ? 12.396 5.882 -13.241 1.00 86.81 89 ARG A C 1
ATOM 691 O O . ARG A 1 89 ? 12.437 5.808 -14.465 1.00 86.81 89 ARG A O 1
ATOM 698 N N . GLY A 1 90 ? 12.098 7.016 -12.599 1.00 82.06 90 GLY A N 1
ATOM 699 C CA . GLY A 1 90 ? 11.707 8.265 -13.260 1.00 82.06 90 GLY A CA 1
ATOM 700 C C . GLY A 1 90 ? 10.228 8.328 -13.642 1.00 82.06 90 GLY A C 1
ATOM 701 O O . GLY A 1 90 ? 9.855 9.159 -14.469 1.00 82.06 90 GLY A O 1
ATOM 702 N N . ASP A 1 91 ? 9.404 7.450 -13.067 1.00 74.12 91 ASP A N 1
ATOM 703 C CA . ASP A 1 91 ? 7.977 7.392 -13.357 1.00 74.12 91 ASP A CA 1
ATOM 704 C C . ASP A 1 91 ? 7.208 8.541 -12.685 1.00 74.12 91 ASP A C 1
ATOM 706 O O . ASP A 1 91 ? 7.637 9.112 -11.676 1.00 74.12 91 ASP A O 1
ATOM 710 N N . ASN A 1 92 ? 6.080 8.926 -13.280 1.00 65.19 92 ASN A N 1
ATOM 711 C CA . ASN A 1 92 ? 5.368 10.152 -12.921 1.00 65.19 92 ASN A CA 1
ATOM 712 C C . ASN A 1 92 ? 4.420 9.982 -11.709 1.00 65.19 92 ASN A C 1
ATOM 714 O O . ASN A 1 92 ? 4.075 8.882 -11.278 1.00 65.19 92 ASN A O 1
ATOM 718 N N . SER A 1 93 ? 3.944 11.110 -11.167 1.00 72.69 93 SER A N 1
ATOM 719 C CA . SER A 1 93 ? 2.975 11.155 -10.057 1.00 72.69 93 SER A CA 1
ATOM 720 C C . SER A 1 93 ? 1.618 10.510 -10.380 1.00 72.69 93 SER A C 1
ATOM 722 O O . SER A 1 93 ? 0.830 10.247 -9.470 1.00 72.69 93 SER A O 1
ATOM 724 N N . GLU A 1 94 ? 1.335 10.232 -11.655 1.00 78.81 94 GLU A N 1
ATOM 725 C CA . GLU A 1 94 ? 0.097 9.593 -12.094 1.00 78.81 94 GLU A CA 1
ATOM 726 C C . GLU A 1 94 ? 0.039 8.122 -11.667 1.00 78.81 94 GLU A C 1
ATOM 728 O O . GLU A 1 94 ? -1.003 7.677 -11.185 1.00 78.81 94 GLU A O 1
ATOM 733 N N . CYS A 1 95 ? 1.156 7.393 -11.756 1.00 78.75 95 CYS A N 1
ATOM 734 C CA . CYS A 1 95 ? 1.251 6.010 -11.284 1.00 78.75 95 CYS A CA 1
ATOM 735 C C . CYS A 1 95 ? 1.002 5.911 -9.770 1.00 78.75 95 CYS A C 1
ATOM 737 O O . CYS A 1 95 ? 0.227 5.066 -9.323 1.00 78.75 95 CYS A O 1
ATOM 739 N N . SER A 1 96 ? 1.570 6.828 -8.981 1.00 84.12 96 SER A N 1
ATOM 740 C CA . SER A 1 96 ? 1.328 6.913 -7.533 1.00 84.12 96 SER A CA 1
ATOM 741 C C . SER A 1 96 ? -0.148 7.137 -7.193 1.00 84.12 96 SER A C 1
ATOM 743 O O . SER A 1 96 ? -0.666 6.523 -6.260 1.00 84.12 96 SER A O 1
ATOM 745 N N . ARG A 1 97 ? -0.849 7.972 -7.969 1.00 87.25 97 ARG A N 1
ATOM 746 C CA . ARG A 1 97 ? -2.292 8.181 -7.803 1.00 87.25 97 ARG A CA 1
ATOM 747 C C . ARG A 1 97 ? -3.091 6.914 -8.121 1.00 87.25 97 ARG A C 1
ATOM 749 O O . ARG A 1 97 ? -3.929 6.524 -7.316 1.00 87.25 97 ARG A O 1
ATOM 756 N N . ARG A 1 98 ? -2.794 6.233 -9.233 1.00 87.50 98 ARG A N 1
ATOM 757 C CA . ARG A 1 98 ? -3.487 4.984 -9.613 1.00 87.50 98 ARG A CA 1
ATOM 758 C C . ARG A 1 98 ? -3.297 3.872 -8.582 1.00 87.50 98 ARG A C 1
ATOM 760 O O . ARG A 1 98 ? -4.232 3.123 -8.301 1.00 87.50 98 ARG A O 1
ATOM 767 N N . LEU A 1 99 ? -2.108 3.782 -7.981 1.00 89.00 99 LEU A N 1
ATOM 768 C CA . LEU A 1 99 ? -1.846 2.872 -6.864 1.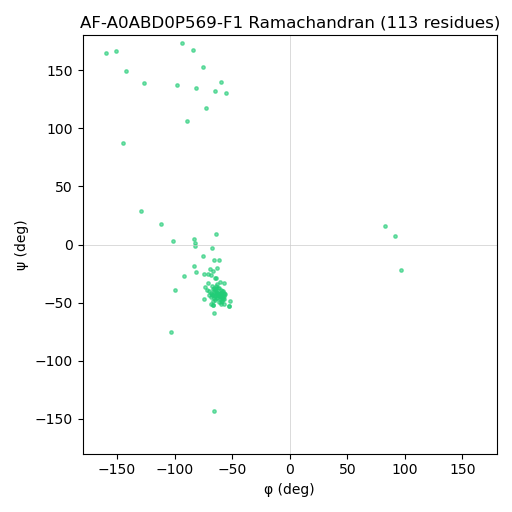00 89.00 99 LEU A CA 1
ATOM 769 C C . LEU A 1 99 ? -2.737 3.191 -5.651 1.00 89.00 99 LEU A C 1
ATOM 771 O O . LEU A 1 99 ? -3.312 2.278 -5.060 1.00 89.00 99 LEU A O 1
ATOM 775 N N . ALA A 1 100 ? -2.892 4.472 -5.302 1.00 92.25 100 ALA A N 1
ATOM 776 C CA . ALA A 1 100 ? -3.758 4.896 -4.201 1.00 92.25 100 ALA A CA 1
ATOM 777 C C . ALA A 1 100 ? -5.240 4.582 -4.468 1.00 92.25 100 ALA A C 1
ATOM 779 O O . ALA A 1 100 ? -5.918 4.035 -3.595 1.00 92.25 100 ALA A O 1
ATOM 780 N N . GLU A 1 101 ? -5.720 4.892 -5.675 1.00 91.88 101 GLU A N 1
ATOM 781 C CA . GLU A 1 101 ? -7.082 4.596 -6.140 1.00 91.88 101 GLU A CA 1
ATOM 782 C C . GLU A 1 101 ? -7.363 3.093 -6.075 1.00 91.88 101 GLU A C 1
ATOM 784 O O . GLU A 1 101 ? -8.349 2.675 -5.485 1.00 91.88 101 GLU A O 1
ATOM 789 N N . THR A 1 102 ? -6.431 2.266 -6.541 1.00 89.69 102 THR A N 1
ATOM 790 C CA . THR A 1 102 ? -6.582 0.804 -6.531 1.00 89.69 102 THR A CA 1
ATOM 791 C C . THR A 1 102 ? -6.692 0.232 -5.120 1.00 89.69 102 THR A C 1
ATOM 793 O O . THR A 1 102 ? -7.540 -0.622 -4.862 1.00 89.69 102 THR A O 1
ATOM 796 N N . ILE A 1 103 ? -5.876 0.706 -4.169 1.00 90.19 103 ILE A N 1
ATOM 797 C CA . ILE A 1 103 ? -6.031 0.311 -2.760 1.00 90.19 103 ILE A CA 1
ATOM 798 C C . ILE A 1 103 ? -7.405 0.738 -2.243 1.00 90.19 103 ILE A C 1
ATOM 800 O O . ILE A 1 103 ? -8.053 -0.016 -1.514 1.00 90.19 103 ILE A O 1
ATOM 804 N N . ALA A 1 104 ? -7.829 1.959 -2.571 1.00 91.31 104 ALA A N 1
ATOM 805 C CA . ALA A 1 104 ? -9.094 2.5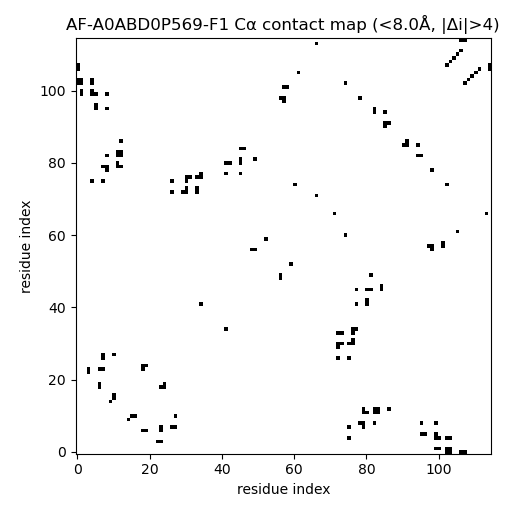04 -2.109 1.00 91.31 104 ALA A CA 1
ATOM 806 C C . ALA A 1 104 ? -10.291 1.716 -2.647 1.00 91.31 104 ALA A C 1
ATOM 808 O O . ALA A 1 104 ? -11.183 1.404 -1.860 1.00 91.31 104 ALA A O 1
ATOM 809 N N . ASP A 1 105 ? -10.268 1.350 -3.925 1.00 89.44 105 ASP A N 1
ATOM 810 C CA . ASP A 1 105 ? -11.307 0.567 -4.590 1.00 89.44 105 ASP A CA 1
ATOM 811 C C . ASP A 1 105 ? -11.349 -0.866 -4.053 1.00 89.44 105 ASP A C 1
ATOM 813 O O . ASP A 1 105 ? -12.418 -1.380 -3.721 1.00 89.44 105 ASP A O 1
ATOM 817 N N . TYR A 1 106 ? -10.189 -1.500 -3.870 1.00 85.50 106 TYR A N 1
ATOM 818 C CA . TYR A 1 106 ? -10.133 -2.857 -3.337 1.00 85.50 106 TYR A CA 1
ATOM 819 C C . TYR A 1 106 ? -10.600 -2.923 -1.878 1.00 85.50 106 TYR A C 1
ATOM 821 O O . TYR A 1 106 ? -11.468 -3.719 -1.520 1.00 85.50 106 TYR A O 1
ATOM 829 N N . LEU A 1 107 ? -10.037 -2.083 -1.008 1.00 87.06 107 LEU A N 1
ATOM 830 C CA . LEU A 1 107 ? -10.364 -2.124 0.415 1.00 87.06 107 LEU A CA 1
ATOM 831 C C . LEU A 1 107 ? -11.750 -1.530 0.690 1.00 87.06 107 LEU A C 1
ATOM 833 O O . LEU A 1 107 ? -12.533 -2.127 1.417 1.00 87.06 107 LEU A O 1
ATOM 837 N N . GLY A 1 108 ? -12.052 -0.365 0.115 1.00 85.81 108 GLY A N 1
ATOM 838 C CA . GLY A 1 108 ? -13.300 0.364 0.341 1.00 85.81 108 GLY A CA 1
ATOM 839 C C . GLY A 1 108 ? -14.484 -0.106 -0.501 1.00 85.81 108 GLY A C 1
ATOM 840 O O . GLY A 1 108 ? -15.609 0.211 -0.137 1.00 85.81 108 GLY A O 1
ATOM 841 N N . GLY A 1 109 ? -14.247 -0.837 -1.592 1.00 84.62 109 GLY A N 1
ATOM 842 C CA . GLY A 1 109 ? -15.283 -1.454 -2.419 1.00 84.62 109 GLY A CA 1
ATOM 843 C C . GLY A 1 109 ? -15.384 -2.953 -2.158 1.00 84.62 109 GLY A C 1
ATOM 844 O O . GLY A 1 109 ? -16.293 -3.409 -1.471 1.00 84.62 109 GLY A O 1
ATOM 845 N N . GLU A 1 110 ? -14.435 -3.740 -2.671 1.00 81.88 110 GLU A N 1
ATOM 846 C CA . GLU A 1 110 ? -14.515 -5.212 -2.616 1.00 81.88 110 GLU A CA 1
ATOM 847 C C . GLU A 1 110 ? -14.452 -5.794 -1.198 1.00 81.88 110 GLU A C 1
ATOM 849 O O . GLU A 1 110 ? -14.964 -6.888 -0.945 1.00 81.88 110 GLU A O 1
ATOM 854 N N . LYS A 1 111 ? -13.785 -5.101 -0.271 1.00 83.88 111 LYS A N 1
ATOM 855 C CA . LYS A 1 111 ? -13.615 -5.534 1.124 1.00 83.88 111 LYS A CA 1
ATOM 856 C C . LYS A 1 111 ? -14.367 -4.661 2.120 1.00 83.88 111 LYS A C 1
ATOM 858 O O . LYS A 1 111 ? -14.096 -4.764 3.315 1.00 83.88 111 LYS A O 1
ATOM 863 N N . GLN A 1 112 ? -15.340 -3.878 1.651 1.00 85.31 112 GLN A N 1
ATOM 864 C CA . GLN A 1 112 ? -16.121 -2.978 2.496 1.00 85.31 112 GLN A CA 1
ATOM 865 C C . GLN A 1 112 ? -16.814 -3.710 3.651 1.00 85.31 112 GLN A C 1
ATOM 867 O O . GLN A 1 112 ? -16.758 -3.230 4.770 1.00 85.31 112 GLN A O 1
ATOM 872 N N . ASP A 1 113 ? -17.403 -4.886 3.412 1.00 86.06 113 ASP A N 1
ATOM 873 C CA . ASP A 1 113 ? -18.099 -5.660 4.458 1.00 86.06 113 ASP A CA 1
ATOM 874 C C . ASP A 1 113 ? -17.175 -6.121 5.598 1.00 86.06 113 ASP A C 1
ATOM 876 O O . ASP A 1 113 ? -17.640 -6.498 6.674 1.00 86.06 113 ASP A O 1
ATOM 880 N N . TRP A 1 114 ? -15.864 -6.154 5.346 1.00 86.62 114 TRP A N 1
ATOM 881 C CA . TRP A 1 114 ? -14.864 -6.516 6.342 1.00 86.62 114 TRP A CA 1
ATOM 882 C C . TRP A 1 114 ? -14.305 -5.299 7.098 1.00 86.62 114 TRP A C 1
ATOM 884 O O . TRP A 1 114 ? -13.847 -5.471 8.230 1.00 86.62 114 TRP A O 1
ATOM 894 N N . LEU A 1 115 ? -14.307 -4.112 6.478 1.00 83.81 115 LEU A N 1
ATOM 895 C CA . LEU A 1 115 ? -13.824 -2.853 7.062 1.00 83.81 115 LEU A CA 1
ATOM 896 C C . LEU A 1 115 ? -14.842 -2.223 8.018 1.00 83.81 115 LEU A C 1
ATOM 898 O O . LEU A 1 115 ? -14.373 -1.692 9.050 1.00 83.81 115 LEU A O 1
#

InterPro domains:
  IPR002475 Bcl2-like [PS50062] (27-115)
  IPR026298 Bcl-2 family [PR01862] (68-96)
  IPR026298 Bcl-2 family [PR01862] (98-115)
  IPR026298 Bcl-2 family [PTHR11256] (17-115)
  IPR026298 Bcl-2 family [cd06845] (1-115)
  IPR036834 Bcl-2-like superfamily [G3DSA:1.10.437.10] (1-115)
  IPR036834 Bcl-2-like superfamily [SSF56854] (6-115)
  IPR046371 Bcl-2, Bcl-2 homology region 1-3 [PF00452] (27-115)
  IPR046371 Bcl-2, Bcl-2 homology region 1-3 [SM00337] (27-115)